Protein AF-A0A7C6TTG9-F1 (afdb_monomer)

Secondary structure (DSSP, 8-state):
--STT----S---S--EE-----TTSHHHHTT--TT-EEEEETTEE--SHHHHHHHHHHH-TT-EEEEEEEETTEEEEEEEEPPP--

pLDDT: mean 85.49, std 18.55, range [37.28, 97.94]

Structure (mmCIF, N/CA/C/O backbone):
data_AF-A0A7C6TTG9-F1
#
_entry.id   AF-A0A7C6TTG9-F1
#
loop_
_atom_site.group_PDB
_atom_site.id
_atom_site.type_symbol
_atom_site.label_atom_id
_atom_site.label_alt_id
_atom_site.label_comp_id
_atom_site.label_asym_id
_atom_site.label_entity_id
_atom_site.label_seq_id
_atom_site.pdbx_PDB_ins_code
_atom_site.Cartn_x
_atom_site.Cartn_y
_atom_site.Cartn_z
_atom_site.occupancy
_atom_site.B_iso_or_equiv
_atom_site.auth_seq_id
_atom_site.auth_comp_id
_atom_site.auth_asym_id
_atom_site.auth_atom_id
_atom_site.pdbx_PDB_model_num
ATOM 1 N N . LEU A 1 1 ? -15.810 -3.710 34.999 1.00 47.44 1 LEU A N 1
ATOM 2 C CA . LEU A 1 1 ? -16.560 -3.664 33.720 1.00 47.44 1 LEU A CA 1
ATOM 3 C C . LEU A 1 1 ? -16.017 -2.560 32.793 1.00 47.44 1 LEU A C 1
ATOM 5 O O . LEU A 1 1 ? -16.768 -1.696 32.384 1.00 47.44 1 LEU A O 1
ATOM 9 N N . ALA A 1 2 ? -14.722 -2.564 32.446 1.00 41.69 2 ALA A N 1
ATOM 10 C CA . ALA A 1 2 ? -14.125 -1.476 31.642 1.00 41.69 2 ALA A CA 1
ATOM 11 C C . ALA A 1 2 ? -13.090 -1.952 30.601 1.00 41.69 2 ALA A C 1
ATOM 13 O O . ALA A 1 2 ? -12.147 -1.241 30.282 1.00 41.69 2 ALA A O 1
ATOM 14 N N . ALA A 1 3 ? -13.253 -3.166 30.071 1.00 41.53 3 ALA A N 1
ATOM 15 C CA . ALA A 1 3 ? -12.406 -3.683 28.987 1.00 41.53 3 ALA A CA 1
ATOM 16 C C . ALA A 1 3 ? -13.203 -4.364 27.860 1.00 41.53 3 ALA A C 1
ATOM 18 O O . ALA A 1 3 ? -12.666 -4.600 26.787 1.00 41.53 3 ALA A O 1
ATOM 19 N N . ALA A 1 4 ? -14.495 -4.632 28.077 1.00 39.50 4 ALA A N 1
ATOM 20 C CA . ALA A 1 4 ? -15.338 -5.392 27.154 1.00 39.50 4 ALA A CA 1
ATOM 21 C C . ALA A 1 4 ? -16.014 -4.538 26.065 1.00 39.50 4 ALA A C 1
ATOM 23 O O . ALA A 1 4 ? -16.783 -5.064 25.275 1.00 39.50 4 ALA A O 1
ATOM 24 N N . GLN A 1 5 ? -15.727 -3.233 26.017 1.00 42.81 5 GLN A N 1
ATOM 25 C CA . GLN A 1 5 ? -16.358 -2.291 25.085 1.00 42.81 5 GLN A CA 1
ATOM 26 C C . GLN A 1 5 ? -15.329 -1.508 24.261 1.00 42.81 5 GLN A C 1
ATOM 28 O O . GLN A 1 5 ? -15.580 -0.405 23.792 1.00 42.81 5 GLN A O 1
ATOM 33 N N . ARG A 1 6 ? -14.144 -2.097 24.061 1.00 42.69 6 ARG A N 1
ATOM 34 C CA . ARG A 1 6 ? -13.358 -1.832 22.856 1.00 42.69 6 ARG A CA 1
ATOM 35 C C . ARG A 1 6 ? -13.862 -2.791 21.796 1.00 42.69 6 ARG A C 1
ATOM 37 O O . ARG A 1 6 ? -13.204 -3.762 21.445 1.00 42.69 6 ARG A O 1
ATOM 44 N N . GLU A 1 7 ? -15.056 -2.505 21.302 1.00 39.44 7 GLU A N 1
ATOM 45 C CA . GLU A 1 7 ? -15.454 -2.943 19.975 1.00 39.44 7 GLU A CA 1
ATOM 46 C C . GLU A 1 7 ? -14.577 -2.158 18.998 1.00 39.44 7 GLU A C 1
ATOM 48 O O . GLU A 1 7 ? -14.967 -1.154 18.405 1.00 39.44 7 GLU A O 1
ATOM 53 N N . THR A 1 8 ? -13.313 -2.577 18.927 1.00 37.28 8 THR A N 1
ATOM 54 C CA . THR A 1 8 ? -12.385 -2.256 17.862 1.00 37.28 8 THR A CA 1
ATOM 55 C C . THR A 1 8 ? -13.044 -2.734 16.581 1.00 37.28 8 THR A C 1
ATOM 57 O O . THR A 1 8 ? -12.823 -3.841 16.101 1.00 37.28 8 THR A O 1
ATOM 60 N N . LEU A 1 9 ? -13.804 -1.834 15.963 1.00 44.50 9 LEU A N 1
ATOM 61 C CA . LEU A 1 9 ? -13.639 -1.582 14.540 1.00 44.50 9 LEU A CA 1
ATOM 62 C C . LEU A 1 9 ? -12.137 -1.734 14.245 1.00 44.50 9 LEU A C 1
ATOM 64 O O . LEU A 1 9 ? -11.331 -1.318 15.078 1.00 44.50 9 LEU A O 1
ATOM 68 N N . GLY A 1 10 ? -11.732 -2.326 13.126 1.00 48.22 10 GLY A N 1
ATOM 69 C CA . GLY A 1 10 ? -10.331 -2.332 12.683 1.00 48.22 10 GLY A CA 1
ATOM 70 C C . GLY A 1 10 ? -9.802 -0.912 12.402 1.00 48.22 10 GLY A C 1
ATOM 71 O O . GLY A 1 10 ? -9.426 -0.604 11.284 1.00 48.22 10 GLY A O 1
ATOM 72 N N . ARG A 1 11 ? -9.843 -0.042 13.412 1.00 51.38 11 ARG A N 1
ATOM 73 C CA . ARG A 1 11 ? -9.629 1.403 13.511 1.00 51.38 11 ARG A CA 1
ATOM 74 C C . ARG A 1 11 ? -8.757 1.654 14.748 1.00 51.38 11 ARG A C 1
ATOM 76 O O . ARG A 1 11 ? -9.097 2.432 15.630 1.00 51.38 11 ARG A O 1
ATOM 83 N N . GLY A 1 12 ? -7.6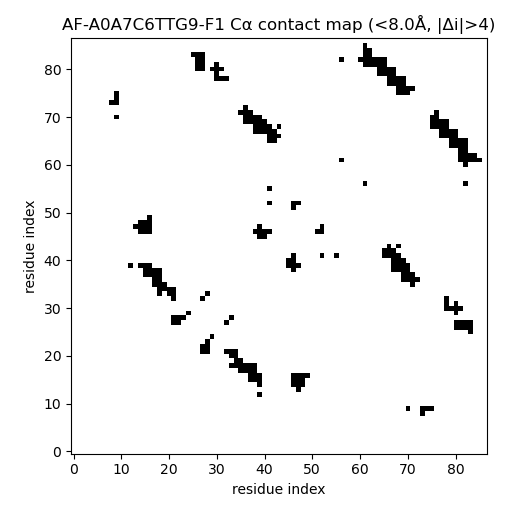67 0.898 14.850 1.00 53.03 12 GLY A N 1
ATOM 84 C CA . GLY A 1 12 ? -6.537 1.261 15.707 1.00 53.03 12 GLY A CA 1
ATOM 85 C C . GLY A 1 12 ? -5.572 2.233 15.018 1.00 53.03 12 GLY A C 1
ATOM 86 O O . GLY A 1 12 ? -4.592 2.622 15.633 1.00 53.03 12 GLY A O 1
ATOM 87 N N . GLN A 1 13 ? -5.834 2.588 13.754 1.00 58.97 13 GLN A N 1
ATOM 88 C CA . GLN A 1 13 ? -5.041 3.518 12.954 1.00 58.97 13 GLN A CA 1
ATOM 89 C C . GLN A 1 13 ? -5.847 4.799 12.728 1.00 58.97 13 GLN A C 1
ATOM 91 O O . GLN A 1 13 ? -6.979 4.734 12.241 1.00 58.97 13 GLN A O 1
ATOM 96 N N . GLU A 1 14 ? -5.282 5.940 13.128 1.00 66.38 14 GLU A N 1
ATOM 97 C CA . GLU A 1 14 ? -5.874 7.275 12.942 1.00 66.38 14 GLU A CA 1
ATOM 98 C C . GLU A 1 14 ? -5.597 7.840 11.539 1.00 66.38 14 GLU A C 1
ATOM 100 O O . GLU A 1 14 ? -6.295 8.746 11.086 1.00 66.38 14 GLU A O 1
ATOM 105 N N . THR A 1 15 ? -4.602 7.283 10.843 1.00 78.88 15 THR A N 1
ATOM 106 C CA . THR A 1 15 ? -4.085 7.759 9.557 1.00 78.88 15 THR A CA 1
ATOM 107 C C . THR A 1 15 ? -3.924 6.608 8.558 1.00 78.88 15 THR A C 1
ATOM 109 O O . THR A 1 15 ? -3.955 5.430 8.923 1.00 78.88 15 THR A O 1
ATOM 112 N N . GLY A 1 16 ? -3.826 6.952 7.274 1.00 90.69 16 GLY A N 1
ATOM 113 C CA . GLY A 1 16 ? -3.677 6.000 6.178 1.00 90.69 16 GLY A CA 1
ATOM 114 C C . GLY A 1 16 ? -3.898 6.659 4.819 1.00 90.69 16 GLY A C 1
ATOM 115 O O . GLY A 1 16 ? -4.455 7.754 4.721 1.00 90.69 16 GLY A O 1
ATOM 116 N N . LEU A 1 17 ? -3.486 5.970 3.759 1.00 95.50 17 LEU A N 1
ATOM 117 C CA . LEU A 1 17 ? -3.562 6.465 2.387 1.00 95.50 17 LEU A CA 1
ATOM 118 C C . LEU A 1 17 ? -4.679 5.773 1.608 1.00 95.50 17 LEU A C 1
ATOM 120 O O . LEU A 1 17 ? -4.668 4.555 1.440 1.00 95.50 17 LEU A O 1
ATOM 124 N N . LEU A 1 18 ? -5.632 6.553 1.095 1.00 95.69 18 LEU A N 1
ATOM 125 C CA . LEU A 1 18 ? -6.693 6.039 0.230 1.00 95.69 18 LEU A CA 1
ATOM 126 C C . LEU A 1 18 ? -6.149 5.734 -1.171 1.00 95.69 18 LEU A C 1
ATOM 128 O O . LEU A 1 18 ? -5.668 6.626 -1.871 1.00 95.69 18 LEU A O 1
ATOM 132 N N . ILE A 1 19 ? -6.312 4.491 -1.614 1.00 96.62 19 ILE A N 1
ATOM 133 C CA . ILE A 1 19 ? -6.008 4.078 -2.981 1.00 96.62 19 ILE A CA 1
ATOM 134 C C . ILE A 1 19 ? -7.159 4.506 -3.895 1.00 96.62 19 ILE A C 1
ATOM 136 O O . ILE A 1 19 ? -8.235 3.906 -3.903 1.00 96.62 19 ILE A O 1
ATOM 140 N N . VAL A 1 20 ? -6.938 5.567 -4.670 1.00 97.19 20 VAL A N 1
ATOM 141 C CA . VAL A 1 20 ? -7.936 6.122 -5.606 1.00 97.19 20 VAL A CA 1
ATOM 142 C C . VAL A 1 20 ? -7.813 5.566 -7.023 1.00 97.19 20 VAL A C 1
ATOM 144 O O . VAL A 1 20 ? -8.750 5.671 -7.811 1.00 97.19 20 VAL A O 1
ATOM 147 N N . TRP A 1 21 ? -6.669 4.970 -7.353 1.00 96.06 21 TRP A N 1
ATOM 148 C CA . TRP A 1 21 ? -6.397 4.395 -8.662 1.00 96.06 21 TRP A CA 1
ATOM 149 C C . TRP A 1 21 ? -5.364 3.275 -8.548 1.00 96.06 21 TRP A C 1
ATOM 151 O O . TRP A 1 21 ? -4.428 3.367 -7.755 1.00 96.06 21 TRP A O 1
ATOM 161 N N . VAL A 1 22 ? -5.540 2.235 -9.358 1.00 96.31 22 VAL A N 1
ATOM 162 C CA . VAL A 1 22 ? -4.579 1.147 -9.545 1.00 96.31 22 VAL A CA 1
ATOM 163 C C . VAL A 1 22 ? -4.398 0.983 -11.049 1.00 96.31 22 VAL A C 1
ATOM 165 O O . VAL A 1 22 ? -5.382 0.869 -11.781 1.00 96.31 22 VAL A O 1
ATOM 168 N N . GLY A 1 23 ? -3.152 1.037 -11.515 1.00 93.94 23 GLY A N 1
ATOM 169 C CA . GLY A 1 23 ? -2.846 0.887 -12.934 1.00 93.94 23 GLY A CA 1
ATOM 170 C C . GLY A 1 23 ? -3.032 -0.549 -13.411 1.00 93.94 23 GLY A C 1
ATOM 171 O O . GLY A 1 23 ? -2.752 -1.489 -12.670 1.00 93.94 23 GLY A O 1
ATOM 172 N N . HIS A 1 24 ? -3.460 -0.705 -14.661 1.00 95.06 24 HIS A N 1
ATOM 173 C CA . HIS A 1 24 ? -3.587 -2.012 -15.298 1.00 95.06 24 HIS A CA 1
ATOM 174 C C . HIS A 1 24 ? -2.218 -2.628 -15.607 1.00 95.06 24 HIS A C 1
ATOM 176 O O . HIS A 1 24 ? -1.301 -1.914 -16.012 1.00 95.06 24 HIS A O 1
ATOM 182 N N . ASP A 1 25 ? -2.111 -3.942 -15.426 1.00 94.62 25 ASP A N 1
ATOM 183 C CA . ASP A 1 25 ? -0.906 -4.757 -15.584 1.00 94.62 25 ASP A CA 1
ATOM 184 C C . ASP A 1 25 ? 0.289 -4.220 -14.777 1.00 94.62 25 ASP A C 1
ATOM 186 O O . ASP A 1 25 ? 1.446 -4.246 -15.197 1.00 94.62 25 ASP A O 1
ATOM 190 N N . THR A 1 26 ? -0.006 -3.677 -13.592 1.00 94.62 26 THR A N 1
ATOM 191 C CA . THR A 1 26 ? 1.007 -3.169 -12.664 1.00 94.62 26 THR A CA 1
ATOM 192 C C . THR A 1 26 ? 1.268 -4.159 -11.532 1.00 94.62 26 THR A C 1
ATOM 194 O O . THR A 1 26 ? 0.376 -4.925 -11.160 1.00 94.62 26 THR A O 1
ATOM 197 N N . PRO A 1 27 ? 2.444 -4.092 -10.879 1.00 95.44 27 PRO A N 1
ATOM 198 C CA . PRO A 1 27 ? 2.707 -4.869 -9.671 1.00 95.44 27 PRO A CA 1
ATOM 199 C C . PRO A 1 27 ? 1.664 -4.673 -8.560 1.00 95.44 27 PRO A C 1
ATOM 201 O O . PRO A 1 27 ? 1.370 -5.610 -7.822 1.00 95.44 27 PRO A O 1
ATOM 204 N N . ALA A 1 28 ? 1.072 -3.477 -8.464 1.00 95.94 28 ALA A N 1
ATOM 205 C CA . ALA A 1 28 ? -0.000 -3.183 -7.518 1.00 95.94 28 ALA A CA 1
ATOM 206 C C . ALA A 1 28 ? -1.282 -3.975 -7.832 1.00 95.94 28 ALA A C 1
ATOM 208 O O . ALA A 1 28 ? -1.849 -4.594 -6.931 1.00 95.94 28 ALA A O 1
ATOM 209 N N . GLU A 1 29 ? -1.711 -4.004 -9.100 1.00 96.94 29 GLU A N 1
ATOM 210 C CA . GLU A 1 29 ? -2.867 -4.800 -9.541 1.00 96.94 29 GLU A CA 1
ATOM 211 C C . GLU A 1 29 ? -2.612 -6.302 -9.353 1.00 96.94 29 GLU A C 1
ATOM 213 O O . GLU A 1 29 ? -3.437 -7.003 -8.770 1.00 96.94 29 GLU A O 1
ATOM 218 N N . GLN A 1 30 ? -1.441 -6.788 -9.777 1.00 96.75 30 GLN A N 1
ATOM 219 C CA . GLN A 1 30 ? -1.042 -8.195 -9.656 1.00 96.75 30 GLN A CA 1
ATOM 220 C C . GLN A 1 30 ? -0.931 -8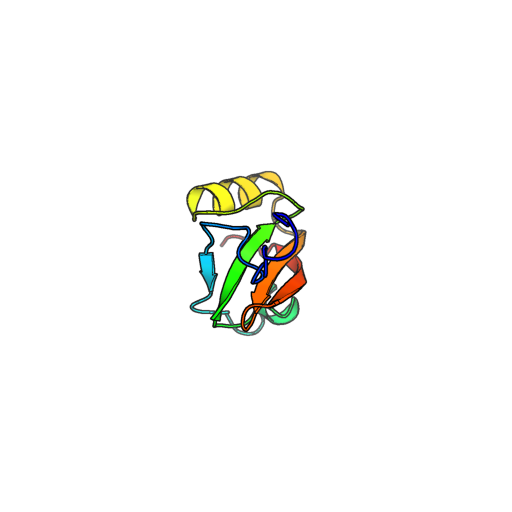.645 -8.188 1.00 96.75 30 GLN A C 1
ATOM 222 O O . GLN A 1 30 ? -1.271 -9.781 -7.862 1.00 96.75 30 GLN A O 1
ATOM 227 N N . GLY A 1 31 ? -0.511 -7.742 -7.295 1.00 96.56 31 GLY A N 1
ATOM 228 C CA . GLY A 1 31 ? -0.496 -7.939 -5.841 1.00 96.56 31 GLY A CA 1
ATOM 229 C C . GLY A 1 31 ? -1.877 -7.839 -5.179 1.00 96.56 31 GLY A C 1
ATOM 230 O O . GLY A 1 31 ? -2.006 -8.019 -3.969 1.00 96.56 31 GLY A O 1
ATOM 231 N N . GLY A 1 32 ? -2.928 -7.564 -5.955 1.00 97.50 32 GLY A N 1
ATOM 232 C CA . GLY A 1 32 ? -4.312 -7.577 -5.497 1.00 97.50 32 GLY A CA 1
ATOM 233 C C . GLY A 1 32 ? -4.759 -6.313 -4.765 1.00 97.50 32 GLY A C 1
ATOM 234 O O . GLY A 1 32 ? -5.771 -6.372 -4.056 1.00 97.50 32 GLY A O 1
ATOM 235 N N . LEU A 1 33 ? -4.044 -5.188 -4.911 1.00 97.88 33 LEU A N 1
ATOM 236 C CA . LEU A 1 33 ? -4.522 -3.880 -4.452 1.00 97.88 33 LEU A CA 1
ATOM 237 C C . LEU A 1 33 ? -5.752 -3.453 -5.254 1.00 97.88 33 LEU A C 1
ATOM 239 O O . LEU A 1 33 ? -5.862 -3.715 -6.451 1.00 97.88 33 LEU A O 1
ATOM 243 N N . MET A 1 34 ? -6.684 -2.780 -4.586 1.00 97.94 34 MET A N 1
ATOM 244 C CA . MET A 1 34 ? -7.945 -2.349 -5.177 1.00 97.94 34 MET A CA 1
ATOM 245 C C . MET A 1 34 ? -8.225 -0.882 -4.865 1.00 97.94 34 MET A C 1
ATOM 247 O O . MET A 1 34 ? -7.846 -0.356 -3.819 1.00 97.94 34 MET A O 1
ATOM 251 N N . VAL A 1 35 ? -8.958 -0.224 -5.764 1.00 97.94 35 VAL A N 1
ATOM 252 C CA . VAL A 1 35 ? -9.515 1.104 -5.488 1.00 97.94 35 VAL A CA 1
ATOM 253 C C . VAL A 1 35 ? -10.443 1.022 -4.274 1.00 97.94 35 VAL A C 1
ATOM 255 O O . VAL A 1 35 ? -11.289 0.132 -4.184 1.00 97.94 35 VAL A O 1
ATOM 258 N N . GLY A 1 36 ? -10.283 1.964 -3.348 1.00 96.81 36 GLY A N 1
ATOM 259 C CA . GLY A 1 36 ? -11.016 2.003 -2.084 1.00 96.81 36 GLY A CA 1
ATOM 260 C C . GLY A 1 36 ? -10.323 1.284 -0.925 1.00 96.81 36 GLY A C 1
ATOM 261 O O . GLY A 1 36 ? -10.803 1.391 0.204 1.00 96.81 36 GLY A O 1
ATOM 262 N N . ASP A 1 37 ? -9.201 0.598 -1.163 1.00 97.38 37 ASP A N 1
ATOM 263 C CA . ASP A 1 37 ? -8.317 0.179 -0.077 1.00 97.38 37 ASP A CA 1
ATOM 264 C C . ASP A 1 37 ? -7.725 1.403 0.633 1.00 97.38 37 ASP A C 1
ATOM 266 O O . ASP A 1 37 ? -7.412 2.417 0.005 1.00 97.38 37 ASP A O 1
ATOM 270 N N . ILE A 1 38 ? -7.534 1.295 1.947 1.00 96.25 38 ILE A N 1
ATOM 271 C CA . ILE A 1 38 ? -6.764 2.269 2.727 1.00 96.25 38 ILE A CA 1
ATOM 272 C C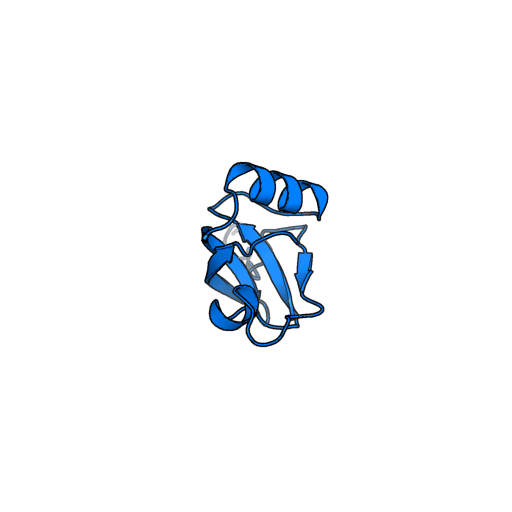 . ILE A 1 38 ? -5.468 1.593 3.158 1.00 96.25 38 ILE A C 1
ATOM 274 O O . ILE A 1 38 ? -5.505 0.694 3.996 1.00 96.25 38 ILE A O 1
ATOM 278 N N . LEU A 1 39 ? -4.336 1.999 2.589 1.00 96.25 39 LEU A N 1
ATOM 2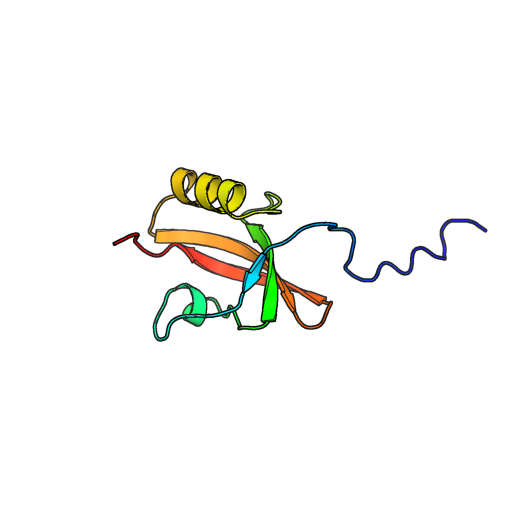79 C CA . LEU A 1 39 ? -3.014 1.518 2.984 1.00 96.25 39 LEU A CA 1
ATOM 280 C C . LEU A 1 39 ? -2.661 2.094 4.354 1.00 96.25 39 LEU A C 1
ATOM 282 O O . LEU A 1 39 ? -2.730 3.303 4.557 1.00 96.25 39 LEU A O 1
ATOM 286 N N . VAL A 1 40 ? -2.297 1.213 5.285 1.00 95.44 40 VAL A N 1
ATOM 287 C CA . VAL A 1 40 ? -1.978 1.583 6.675 1.00 95.44 40 VAL A CA 1
ATOM 288 C C . VAL A 1 40 ? -0.591 1.129 7.121 1.00 95.44 40 VAL A C 1
ATOM 290 O O . VAL A 1 40 ? -0.064 1.660 8.095 1.00 95.44 40 VAL A O 1
ATOM 293 N N . ALA A 1 41 ? 0.013 0.153 6.435 1.00 95.00 41 ALA A N 1
ATOM 294 C CA . ALA A 1 41 ? 1.392 -0.251 6.689 1.00 95.00 41 ALA A CA 1
ATOM 295 C C . ALA A 1 41 ? 2.036 -0.936 5.475 1.00 95.00 41 ALA A C 1
ATOM 297 O O . ALA A 1 41 ? 1.351 -1.541 4.649 1.00 95.00 41 ALA A O 1
ATOM 298 N N . MET A 1 42 ? 3.366 -0.890 5.418 1.00 94.94 42 MET A N 1
ATOM 299 C CA . MET A 1 42 ? 4.209 -1.640 4.483 1.00 94.94 42 MET A CA 1
ATOM 300 C C . MET A 1 42 ? 5.355 -2.283 5.269 1.00 94.94 42 MET A C 1
ATOM 302 O O . MET A 1 42 ? 6.035 -1.602 6.032 1.00 94.94 42 MET A O 1
ATOM 306 N N . ASP A 1 43 ? 5.547 -3.595 5.129 1.00 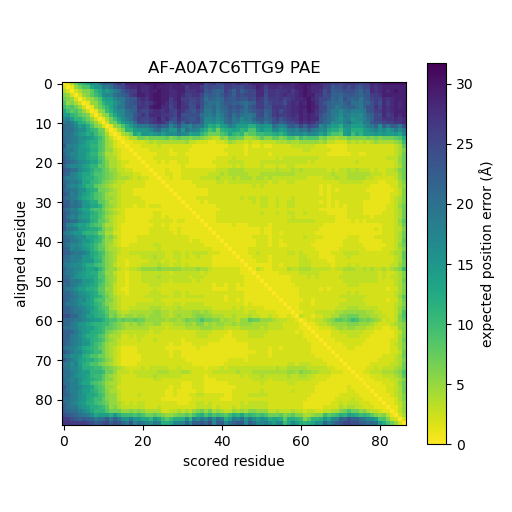94.19 43 ASP A N 1
ATOM 307 C CA . ASP A 1 43 ? 6.561 -4.377 5.857 1.00 94.19 43 ASP A CA 1
ATOM 308 C C . ASP A 1 43 ? 6.525 -4.151 7.380 1.00 94.19 43 ASP A C 1
ATOM 310 O O . ASP A 1 43 ? 7.546 -4.041 8.059 1.00 94.19 43 ASP A O 1
ATOM 314 N N . GLY A 1 44 ? 5.312 -4.034 7.930 1.00 90.69 44 GLY A N 1
ATOM 315 C CA . GLY A 1 44 ? 5.082 -3.786 9.356 1.00 90.69 44 GLY A CA 1
ATOM 316 C C . GLY A 1 44 ? 5.380 -2.356 9.822 1.00 90.69 44 GLY A C 1
ATOM 317 O O . GLY A 1 44 ? 5.169 -2.053 10.996 1.00 90.69 44 GLY A O 1
ATOM 318 N N . ARG A 1 45 ? 5.829 -1.462 8.932 1.00 91.69 45 ARG A N 1
ATOM 319 C CA . ARG A 1 45 ? 6.000 -0.034 9.221 1.00 91.69 45 ARG A CA 1
ATOM 320 C C . ARG A 1 45 ? 4.691 0.712 8.949 1.00 91.69 45 ARG A C 1
ATOM 322 O O . ARG A 1 45 ? 4.178 0.588 7.836 1.00 91.69 45 ARG A O 1
ATOM 329 N N . PRO A 1 46 ? 4.156 1.476 9.919 1.00 91.94 46 PRO A N 1
ATOM 330 C CA . PRO A 1 46 ? 2.983 2.317 9.702 1.00 91.94 46 PRO A CA 1
ATOM 331 C C . PRO A 1 46 ? 3.195 3.306 8.556 1.00 91.94 46 PRO A C 1
ATOM 333 O O . PRO A 1 46 ? 4.313 3.777 8.343 1.00 91.94 46 PRO A O 1
ATOM 336 N N . VAL A 1 47 ? 2.115 3.604 7.839 1.00 92.12 47 VAL A N 1
ATOM 337 C CA . VAL A 1 47 ? 2.075 4.622 6.789 1.00 92.12 47 VAL A CA 1
ATOM 338 C C . VAL A 1 47 ? 0.834 5.476 7.003 1.00 92.12 47 VAL A C 1
ATOM 340 O O . VAL A 1 47 ? -0.290 5.003 6.828 1.00 92.12 47 VAL A O 1
ATOM 343 N N . GLY A 1 48 ? 1.048 6.725 7.395 1.00 90.25 48 GLY A N 1
ATOM 344 C CA . GLY A 1 48 ? 0.018 7.733 7.599 1.00 90.25 48 GLY A CA 1
ATOM 345 C C . GLY A 1 48 ? -0.087 8.742 6.459 1.00 90.25 48 GLY A C 1
ATOM 346 O O . GLY A 1 48 ? -1.177 9.271 6.234 1.00 90.25 48 GLY A O 1
ATOM 347 N N . ASP A 1 49 ? 1.005 8.978 5.728 1.00 91.06 49 ASP A N 1
ATOM 348 C CA . ASP A 1 49 ? 1.071 9.945 4.632 1.00 91.06 49 ASP A CA 1
ATOM 349 C C . ASP A 1 49 ? 2.005 9.511 3.482 1.00 91.06 49 ASP A C 1
ATOM 351 O O . ASP A 1 49 ? 2.645 8.454 3.502 1.00 91.06 49 ASP A O 1
ATOM 355 N N . THR A 1 50 ? 2.017 10.311 2.413 1.00 91.69 50 THR A N 1
ATOM 356 C CA . THR A 1 50 ? 2.755 10.021 1.179 1.00 91.69 50 THR A CA 1
ATOM 357 C C . THR A 1 50 ? 4.267 10.126 1.339 1.00 91.69 50 THR A C 1
ATOM 359 O O . THR A 1 50 ? 4.980 9.374 0.675 1.00 91.69 50 THR A O 1
ATOM 362 N N . ASP A 1 51 ? 4.758 11.019 2.200 1.00 93.38 51 ASP A N 1
ATOM 363 C CA . ASP A 1 51 ? 6.190 11.197 2.447 1.00 93.38 51 ASP A CA 1
ATOM 364 C C . ASP A 1 51 ? 6.754 9.975 3.179 1.00 93.38 51 ASP A C 1
ATOM 366 O O . ASP A 1 51 ? 7.804 9.444 2.802 1.00 93.38 51 ASP A O 1
ATOM 370 N N . GLU A 1 52 ? 6.018 9.456 4.165 1.00 93.12 52 GLU A N 1
ATOM 371 C CA . GLU A 1 52 ? 6.361 8.204 4.838 1.00 93.12 52 GLU A CA 1
ATOM 372 C C . GLU A 1 52 ? 6.416 7.036 3.851 1.00 93.12 52 GLU A C 1
ATOM 374 O O . GLU A 1 52 ? 7.422 6.318 3.814 1.00 93.12 52 GLU A O 1
ATOM 379 N N . LEU A 1 53 ? 5.379 6.873 3.015 1.00 93.94 53 LEU A N 1
ATOM 380 C CA . LEU A 1 53 ? 5.338 5.831 1.983 1.00 93.94 53 LEU A CA 1
ATOM 381 C C . LEU A 1 53 ? 6.545 5.927 1.042 1.00 93.94 53 LEU A C 1
ATOM 383 O O . LEU A 1 53 ? 7.220 4.926 0.789 1.00 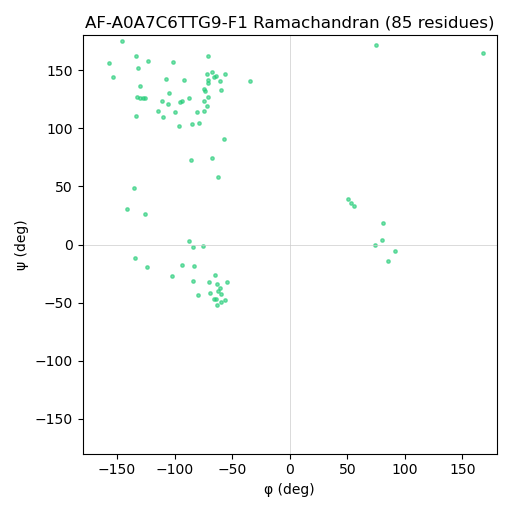93.94 53 LEU A O 1
ATOM 387 N N . GLN A 1 54 ? 6.840 7.129 0.546 1.00 92.81 54 GLN A N 1
ATOM 388 C CA . GLN A 1 54 ? 7.958 7.366 -0.360 1.00 92.81 54 GLN A CA 1
ATOM 389 C C . GLN A 1 54 ? 9.300 7.042 0.308 1.00 92.81 54 GLN A C 1
ATOM 391 O O . GLN A 1 54 ? 10.149 6.393 -0.304 1.00 92.81 54 GLN A O 1
ATOM 396 N N . GLY A 1 55 ? 9.473 7.396 1.583 1.00 94.19 55 GLY A N 1
ATOM 397 C CA . GLY A 1 55 ? 10.650 7.014 2.361 1.00 94.19 55 GLY A CA 1
ATOM 398 C C . GLY A 1 55 ? 10.815 5.495 2.494 1.00 94.19 55 GLY A C 1
ATOM 399 O O . GLY A 1 55 ? 11.938 4.986 2.434 1.00 94.19 55 GLY A O 1
ATOM 400 N N . ILE A 1 56 ? 9.715 4.740 2.637 1.00 92.31 56 ILE A N 1
ATOM 401 C CA . ILE A 1 56 ? 9.752 3.265 2.647 1.00 92.31 56 ILE A CA 1
ATOM 402 C C . ILE A 1 56 ? 10.244 2.741 1.299 1.00 92.31 56 ILE A C 1
ATOM 404 O O . ILE A 1 56 ? 11.209 1.976 1.256 1.00 92.31 56 ILE A O 1
ATOM 408 N N . LEU A 1 57 ? 9.618 3.194 0.212 1.00 92.50 57 LEU A N 1
ATOM 409 C CA . LEU A 1 57 ? 9.901 2.751 -1.153 1.00 92.50 57 LEU A CA 1
ATOM 410 C C . LEU A 1 57 ? 11.357 3.009 -1.558 1.00 92.50 57 LEU A C 1
ATOM 412 O O . LEU A 1 57 ? 12.003 2.126 -2.119 1.00 92.50 57 LEU A O 1
ATOM 416 N N . LEU A 1 58 ? 11.899 4.179 -1.207 1.00 91.19 58 LEU A N 1
ATOM 417 C CA . LEU A 1 58 ? 13.304 4.525 -1.449 1.00 91.19 58 LEU A CA 1
ATOM 418 C C . LEU A 1 58 ? 14.284 3.637 -0.670 1.00 91.19 58 LEU A C 1
ATOM 420 O O . LEU A 1 58 ? 15.420 3.460 -1.101 1.00 91.19 58 LEU A O 1
ATOM 424 N N . THR A 1 59 ? 13.859 3.082 0.468 1.00 91.81 59 THR A N 1
ATOM 425 C CA . THR A 1 59 ? 14.695 2.199 1.294 1.00 91.81 59 THR A CA 1
ATOM 426 C C . THR A 1 59 ? 14.744 0.777 0.736 1.00 91.81 59 THR A C 1
ATOM 428 O O . THR A 1 59 ? 15.809 0.166 0.725 1.00 91.81 59 THR A O 1
ATOM 431 N N . VAL A 1 60 ? 13.600 0.233 0.306 1.00 90.81 60 VAL A N 1
ATOM 432 C CA . VAL A 1 60 ? 13.505 -1.164 -0.159 1.00 90.81 60 VAL A CA 1
ATOM 433 C C . VAL A 1 60 ? 13.900 -1.331 -1.628 1.00 90.81 60 VAL A C 1
ATOM 435 O O . VAL A 1 60 ? 14.470 -2.356 -1.993 1.00 90.81 60 VAL A O 1
ATOM 438 N N . GLY A 1 61 ? 13.651 -0.313 -2.457 1.00 88.12 61 GLY A N 1
ATOM 439 C CA . GLY A 1 61 ? 13.964 -0.325 -3.883 1.00 88.12 61 GLY A CA 1
ATOM 440 C C . GLY A 1 61 ? 13.012 -1.174 -4.736 1.00 88.12 61 GLY A C 1
ATOM 441 O O . GLY A 1 61 ? 12.140 -1.891 -4.243 1.00 88.12 6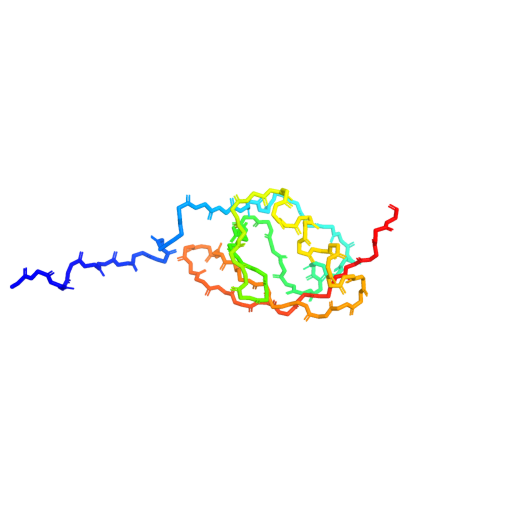1 GLY A O 1
ATOM 442 N N . ALA A 1 62 ? 13.179 -1.065 -6.055 1.00 90.81 62 ALA A N 1
ATOM 443 C CA . ALA A 1 62 ? 12.379 -1.803 -7.027 1.00 90.81 62 ALA A CA 1
ATOM 444 C C . ALA A 1 62 ? 12.664 -3.313 -6.983 1.00 90.81 62 ALA A C 1
ATOM 446 O O . ALA A 1 62 ? 13.780 -3.756 -6.714 1.00 90.81 62 ALA A O 1
ATOM 447 N N . GLY A 1 63 ? 11.640 -4.114 -7.275 1.00 92.44 63 GLY A N 1
ATOM 448 C CA . GLY A 1 63 ? 11.720 -5.572 -7.319 1.00 92.44 63 GLY A CA 1
ATOM 449 C C . GLY A 1 63 ? 11.534 -6.274 -5.971 1.00 92.44 63 GLY A C 1
ATOM 450 O O . GLY A 1 63 ? 11.267 -7.479 -5.993 1.00 92.44 63 GLY A O 1
ATOM 451 N N . HIS A 1 64 ? 11.613 -5.544 -4.850 1.00 95.25 64 HIS A N 1
ATOM 452 C CA . HIS A 1 64 ? 11.307 -6.028 -3.497 1.00 95.25 64 HIS A CA 1
ATOM 453 C C . HIS A 1 64 ? 9.849 -6.488 -3.381 1.00 95.25 64 HIS A C 1
ATOM 455 O O . HIS A 1 64 ? 8.954 -5.857 -3.941 1.00 95.25 64 HIS A O 1
ATOM 461 N N . GLU A 1 65 ? 9.601 -7.579 -2.656 1.00 96.12 65 GLU A N 1
ATOM 462 C CA . GLU A 1 65 ? 8.250 -8.064 -2.355 1.00 96.12 65 GLU A CA 1
ATOM 463 C C . GLU A 1 65 ? 7.828 -7.557 -0.972 1.00 96.12 65 GLU A C 1
ATOM 465 O O . GLU A 1 65 ? 8.262 -8.081 0.053 1.00 96.12 65 GLU A O 1
ATOM 470 N N . ALA A 1 66 ? 6.994 -6.519 -0.953 1.00 96.19 66 ALA A N 1
ATOM 471 C CA . ALA A 1 66 ? 6.538 -5.874 0.267 1.00 96.19 66 ALA A CA 1
ATOM 472 C C . ALA A 1 66 ? 5.226 -6.486 0.777 1.00 96.19 66 ALA A C 1
ATOM 474 O O . ALA A 1 66 ? 4.306 -6.768 0.008 1.00 96.19 66 ALA A O 1
ATOM 475 N N . GLN A 1 67 ? 5.100 -6.627 2.094 1.00 97.38 67 GLN A N 1
ATOM 476 C CA . GLN A 1 67 ? 3.843 -6.955 2.764 1.00 97.38 67 GLN A CA 1
ATOM 477 C C . GLN A 1 67 ? 3.045 -5.674 3.009 1.00 97.38 67 GLN A C 1
ATOM 479 O O . GLN A 1 67 ? 3.349 -4.904 3.922 1.00 97.38 67 GLN A O 1
ATOM 484 N N . ILE A 1 68 ? 2.007 -5.442 2.209 1.00 97.31 68 ILE A N 1
ATOM 485 C CA . ILE A 1 68 ? 1.136 -4.271 2.330 1.00 97.31 68 ILE A CA 1
ATOM 486 C C . ILE A 1 68 ? -0.066 -4.613 3.194 1.00 97.31 68 ILE A C 1
ATOM 488 O O . ILE A 1 68 ? -0.833 -5.522 2.880 1.00 97.31 68 ILE A O 1
ATOM 492 N N . GLN A 1 69 ? -0.263 -3.852 4.265 1.00 96.88 69 GLN A N 1
ATOM 493 C CA . GLN A 1 69 ? -1.474 -3.915 5.065 1.00 96.88 69 GLN A CA 1
ATOM 494 C C . GLN A 1 69 ? -2.452 -2.840 4.605 1.00 96.88 69 GLN A C 1
ATOM 496 O O . GLN A 1 69 ? -2.145 -1.645 4.643 1.00 96.88 69 GLN A O 1
ATOM 501 N N . VAL A 1 70 ? -3.653 -3.270 4.226 1.00 96.94 70 VAL A N 1
ATOM 502 C CA . VAL A 1 70 ? -4.754 -2.383 3.848 1.00 96.94 70 VAL A CA 1
ATOM 503 C C . VAL A 1 70 ? -5.992 -2.620 4.702 1.00 96.94 70 VAL A C 1
ATOM 505 O O . VAL A 1 70 ? -6.187 -3.700 5.266 1.00 96.94 70 VAL A O 1
ATOM 508 N N . LEU A 1 71 ? -6.862 -1.617 4.771 1.00 94.88 71 LEU A N 1
ATOM 509 C CA . LEU A 1 71 ? -8.241 -1.762 5.216 1.00 94.88 71 LEU A CA 1
ATOM 510 C C . LEU A 1 71 ? -9.157 -1.832 3.991 1.00 94.88 71 LEU A C 1
ATOM 512 O O . LEU A 1 71 ? -9.318 -0.843 3.279 1.00 94.88 71 LEU A O 1
ATOM 516 N N . ARG A 1 72 ? -9.797 -2.987 3.786 1.00 95.50 72 ARG A N 1
ATOM 517 C CA . ARG A 1 72 ? -10.760 -3.240 2.707 1.00 95.50 72 ARG A CA 1
ATOM 518 C C . ARG A 1 72 ? -12.139 -3.490 3.290 1.00 95.50 72 ARG A C 1
ATOM 520 O O . ARG A 1 72 ? -12.344 -4.453 4.031 1.00 95.50 72 ARG A O 1
ATOM 527 N N . GLY A 1 73 ? -13.090 -2.600 3.007 1.00 91.81 73 GLY A N 1
ATOM 528 C CA . GLY A 1 73 ? -14.434 -2.687 3.594 1.00 91.81 73 GLY A CA 1
ATOM 529 C C . GLY A 1 73 ? -14.415 -2.723 5.131 1.00 91.81 73 GLY A C 1
ATOM 530 O O . GLY A 1 73 ? -15.218 -3.420 5.747 1.00 91.81 73 GLY A O 1
ATOM 531 N N . GLY A 1 74 ? -13.449 -2.035 5.752 1.00 87.56 74 GLY A N 1
ATOM 532 C CA . GLY A 1 74 ? -13.264 -1.989 7.208 1.00 87.56 74 GLY A CA 1
ATOM 533 C C . GLY A 1 74 ? -12.549 -3.196 7.829 1.00 87.56 74 GLY A C 1
ATOM 534 O O . GLY A 1 74 ? -12.421 -3.246 9.053 1.00 87.56 74 GLY A O 1
ATOM 535 N N . LYS A 1 75 ? -12.077 -4.159 7.028 1.00 89.62 75 LYS A N 1
ATOM 536 C CA . LYS A 1 75 ? -11.296 -5.316 7.493 1.00 89.62 75 LYS A CA 1
ATOM 537 C C . LYS A 1 75 ? -9.835 -5.176 7.092 1.00 89.62 75 LYS A C 1
ATOM 539 O O . LYS A 1 75 ? -9.548 -4.728 5.989 1.00 89.62 75 LYS A O 1
ATOM 544 N N . SER A 1 76 ? -8.927 -5.598 7.967 1.00 92.00 76 SER A N 1
ATOM 545 C CA . SER A 1 76 ? -7.504 -5.642 7.634 1.00 92.00 76 SER A CA 1
ATOM 546 C C . SER A 1 76 ? -7.203 -6.802 6.685 1.00 92.00 76 SER A C 1
ATOM 548 O O . SER A 1 76 ? -7.648 -7.926 6.922 1.00 92.00 76 SER A O 1
ATOM 550 N N . VAL A 1 77 ? -6.455 -6.515 5.621 1.00 95.81 77 VAL A N 1
ATOM 551 C CA . VAL A 1 77 ? -5.978 -7.472 4.618 1.00 95.81 77 VAL A CA 1
ATOM 552 C C . VAL A 1 77 ? -4.476 -7.260 4.438 1.00 95.81 77 VAL A C 1
ATOM 554 O O . VAL A 1 77 ? -4.025 -6.119 4.369 1.00 95.81 77 VAL A O 1
ATOM 557 N N . LEU A 1 78 ? -3.710 -8.351 4.381 1.00 96.94 78 LEU A N 1
ATOM 558 C CA . LEU A 1 78 ? -2.285 -8.341 4.045 1.00 96.94 78 LEU A CA 1
ATOM 559 C C . LEU A 1 78 ? -2.104 -8.850 2.615 1.00 96.94 78 LEU A C 1
ATOM 561 O O . LEU A 1 78 ? -2.658 -9.892 2.262 1.00 96.94 78 LEU A O 1
ATOM 565 N N . LEU A 1 79 ? -1.350 -8.108 1.810 1.00 97.62 79 LEU A N 1
ATOM 566 C CA . LEU A 1 79 ? -1.129 -8.369 0.392 1.00 97.62 79 LEU A CA 1
ATOM 567 C C . LEU A 1 79 ? 0.379 -8.390 0.096 1.00 97.62 79 LEU A C 1
ATOM 569 O O . LEU A 1 79 ? 1.055 -7.412 0.423 1.00 97.62 79 LEU A O 1
ATOM 573 N N . PRO A 1 80 ? 0.922 -9.452 -0.526 1.00 97.00 80 PRO A N 1
ATOM 574 C CA . PRO A 1 80 ? 2.265 -9.414 -1.086 1.00 97.00 80 PRO A CA 1
ATOM 575 C C . PRO A 1 80 ? 2.238 -8.589 -2.378 1.00 97.00 80 PRO A C 1
ATOM 577 O O . PRO A 1 80 ? 1.588 -8.965 -3.353 1.00 97.00 80 PRO A O 1
ATOM 580 N N . VAL A 1 81 ? 2.925 -7.451 -2.388 1.00 97.00 81 VAL A N 1
ATOM 581 C CA . VAL A 1 81 ? 2.979 -6.548 -3.541 1.00 97.00 81 VAL A CA 1
ATOM 582 C C . VAL A 1 81 ? 4.429 -6.301 -3.906 1.00 97.00 81 VAL A C 1
ATOM 584 O O . VAL A 1 81 ? 5.232 -5.858 -3.086 1.00 97.00 81 VAL A O 1
ATOM 587 N N . ARG A 1 82 ? 4.769 -6.554 -5.168 1.00 96.06 82 ARG A N 1
ATOM 588 C CA . ARG A 1 82 ? 6.097 -6.229 -5.673 1.00 96.06 82 ARG A CA 1
ATOM 589 C C . ARG A 1 82 ? 6.220 -4.724 -5.890 1.00 96.06 82 ARG A C 1
ATOM 591 O O . ARG A 1 82 ? 5.349 -4.107 -6.497 1.00 96.06 82 ARG A O 1
ATOM 598 N N . VAL A 1 83 ? 7.314 -4.131 -5.433 1.00 94.31 83 VAL A N 1
ATOM 599 C CA . VAL A 1 83 ? 7.618 -2.724 -5.692 1.00 94.31 83 VAL A CA 1
ATOM 600 C C . VAL A 1 83 ? 8.006 -2.570 -7.162 1.00 94.31 83 VAL A C 1
ATOM 602 O O . VAL A 1 83 ? 8.961 -3.195 -7.630 1.00 94.31 83 VAL A O 1
ATOM 605 N N . GLY A 1 84 ? 7.232 -1.771 -7.897 1.00 88.56 84 GLY A N 1
ATOM 606 C CA . GLY A 1 84 ? 7.504 -1.453 -9.297 1.00 88.56 84 GLY A CA 1
ATOM 607 C C . GLY A 1 84 ? 8.715 -0.539 -9.465 1.00 88.56 84 GLY A C 1
ATOM 608 O O . GLY A 1 84 ? 9.157 0.116 -8.522 1.00 88.56 84 GLY A O 1
ATOM 609 N N . GLU A 1 85 ? 9.253 -0.493 -10.678 1.00 82.25 85 GLU A N 1
ATOM 610 C CA . GLU A 1 85 ? 10.292 0.472 -11.025 1.00 82.25 85 GLU A CA 1
ATOM 611 C C . GLU A 1 85 ? 9.698 1.882 -11.100 1.00 82.25 85 GLU A C 1
ATOM 613 O O . GLU A 1 85 ? 8.592 2.089 -11.603 1.00 82.25 85 GLU A O 1
ATOM 618 N N . HIS A 1 86 ? 10.442 2.8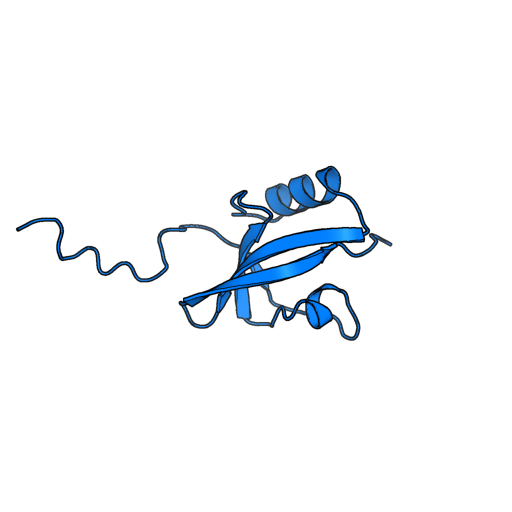55 -10.578 1.00 63.22 86 HIS A N 1
ATOM 619 C CA . HIS A 1 86 ? 10.142 4.263 -10.781 1.00 63.22 86 HIS A CA 1
ATOM 620 C C . HIS A 1 86 ? 10.684 4.637 -12.166 1.00 63.22 86 HIS A C 1
ATOM 622 O O . HIS A 1 86 ? 11.894 4.552 -12.380 1.00 63.22 86 HIS A O 1
ATOM 628 N N . ALA A 1 87 ? 9.800 4.978 -13.106 1.00 45.78 87 ALA A N 1
ATOM 629 C CA . ALA A 1 87 ? 10.207 5.595 -14.369 1.00 45.78 87 ALA A CA 1
ATOM 630 C C . ALA A 1 87 ? 10.647 7.051 -14.148 1.00 45.78 87 ALA A C 1
ATOM 632 O O . ALA A 1 87 ? 10.159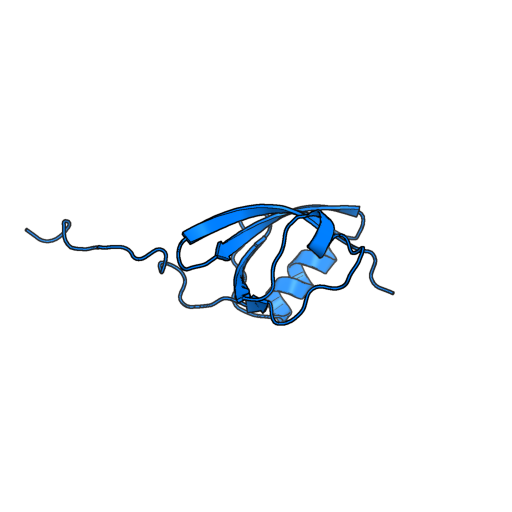 7.678 -13.170 1.00 45.78 87 ALA A O 1
#

Mean predicted aligned error: 6.97 Å

Sequence (87 aa):
LAAAQRETLGRGQETGLLIVWVGHDTPAEQGGLMVGDILVAMDGRPVGDTDELQGILLTVGAGHEAQIQVLRGGKSVLLPVRVGEHA

Radius of gyration: 14.24 Å; Cα contacts (8 Å, |Δi|>4): 147; chains: 1; bounding box: 31×21×49 Å

Solvent-accessible surface area (backbone atoms only — not comparable to full-atom values): 5172 Å² total; per-residue (Å²): 143,88,74,88,78,73,76,70,58,80,63,91,61,95,52,41,42,74,33,83,71,67,59,84,97,30,43,53,39,76,27,66,58,52,67,69,26,29,39,38,26,50,70,87,40,77,22,53,48,70,68,54,47,50,55,49,48,71,70,66,41,59,73,38,76,37,44,35,32,28,34,51,95,62,39,80,45,81,32,67,24,43,36,61,76,85,128

Foldseek 3Di:
DPPPPPPDQVPPDPAFAFQQDDDPPALCVVQPHDHGKTWQDKQPHGDRDDVVVVVVCVVQDFQDFIFTWTQDPSDTDTTGGGHHHDD

Nearest PDB structures (foldseek):
  5t69-assembly1_A  TM=9.282E-01  e=3.368E-06  Synechocystis sp. PCC 6803 substr. Kazusa
  5b6l-assembly1_A  TM=9.098E-01  e=6.057E-06  Synechocystis sp. PCC 6803 substr. Kazusa
  3pv2-assembly1_C  TM=8.880E-01  e=1.067E-04  Legionella fallonii
  3pv5-assembly1_C  TM=8.822E-01  e=1.918E-04  Legionella fallonii
  3mh6-assembly1_A  TM=8.537E-01  e=9.994E-05  Escherichia coli K-12